Protein AF-A0A821KG78-F1 (afdb_monomer)

Solvent-accessible surface area (backbone atoms only — not comparable to full-atom values): 9048 Å² total; per-residue (Å²): 140,87,68,64,46,46,55,74,73,46,60,70,90,46,84,50,65,67,58,32,50,52,50,57,60,68,43,81,92,56,76,67,68,25,29,30,36,53,78,71,76,94,49,53,68,64,58,51,49,53,56,46,73,77,45,77,78,61,43,41,56,36,33,39,34,55,49,38,58,82,74,43,94,71,88,72,56,66,71,55,43,38,65,74,30,48,51,57,37,48,54,49,31,62,75,54,67,30,46,31,34,35,60,39,61,45,67,39,94,49,70,74,49,45,53,53,52,52,53,48,53,55,52,49,37,61,69,32,46,90,72,64,30,44,69,41,79,71,39,70,51,84,57,83,50,39,70,42,55,32,63,69,72,70,75,110

pLDDT: mean 94.45, std 4.7, range [70.88, 98.75]

Radius of gyration: 16.49 Å; Cα contacts (8 Å, |Δi|>4): 219; chains: 1; bounding box: 43×29×46 Å

Mean predicted aligned error: 3.26 Å

Organism: NCBI:txid392032

Foldseek 3Di:
DADAAELAPPPVVDPDSLVSVQVQQPDDVDHHQHYEYADPPVADLVNVLVSCVVTPQHQYAEYEWDAAQVQDDAQDDLVCCCVRILVSVVSNCVSRVYQEYEYRYHFDPDDVSLVSVVVSQVVSCVVCVVVNHHYDYDQPDPDPRRSRPDPVSVVD

Sequence (156 aa):
MRFCANLSTLCNDIPKLTERYIHIVQRKDYQFDAIECQNPYDVSVDDWKEIMSKNKTLKWILINSLPLYDQTNGIPSFNDYQQIVLARTLAYAKAFNVNKVHLVMTDIENESERSKIIDLVYQAATFFQPHHIMCLIEPISTRLNYYLRSYSTAID

InterPro domains:
  IPR036237 Xylose isomerase-like superfamily [SSF51658] (1-155)

Nearest PDB structures (foldseek):
  2waa-assembly1_A  TM=5.894E-01  e=5.683E-02  Cellvibrio japonicus
  2wao-assembly1_A  TM=5.219E-01  e=8.507E-01  Acetivibrio thermocellus
  6q9d-assembly1_A9  TM=4.225E-01  e=8.507E-01  Ovis aries
  6qc2-assembly1_A9  TM=4.580E-01  e=2.143E+00  Ovis aries
  7w8d-assembly1_B  TM=4.618E-01  e=7.031E+00  Deinococcus radiodurans

Secondary structure (DSSP, 8-state):
----EETTTS-TTS-SHHHHHHHHHH-SS---SEEEES--TTS-HHHHHHHHHTSPPPEEEEEEPP-HHHH-SSPPPHHHHIIIIIHHHHHHHHHHT--EEE----B-SSHHHHHHHHHHHHHHHHHHGGGTPEEE------STTBS--SHHHHH-

Structure (mmCIF, N/CA/C/O backbone):
data_AF-A0A821KG78-F1
#
_entry.id   AF-A0A821KG78-F1
#
loop_
_atom_site.group_PDB
_atom_site.id
_atom_site.type_symbol
_atom_site.label_atom_id
_atom_site.label_alt_id
_atom_site.label_comp_id
_atom_site.label_asym_id
_atom_site.label_entity_id
_atom_site.label_seq_id
_atom_site.pdbx_PDB_ins_code
_atom_site.Cartn_x
_atom_site.Cartn_y
_atom_site.Cartn_z
_atom_site.occupancy
_atom_site.B_iso_or_equiv
_atom_site.auth_seq_id
_atom_site.auth_comp_id
_atom_site.auth_asym_id
_atom_site.auth_atom_id
_atom_site.pdbx_PDB_model_num
ATOM 1 N N . MET A 1 1 ? -15.638 -19.308 6.657 1.00 81.56 1 MET A N 1
ATOM 2 C CA . MET A 1 1 ? -15.097 -18.141 5.922 1.00 81.56 1 MET A CA 1
ATOM 3 C C . MET A 1 1 ? -14.785 -17.042 6.929 1.00 81.56 1 MET A C 1
ATOM 5 O O . MET A 1 1 ? -15.515 -16.947 7.906 1.00 81.56 1 MET A O 1
ATOM 9 N N . ARG A 1 2 ? -13.700 -16.280 6.754 1.00 90.50 2 ARG A N 1
ATOM 10 C CA . ARG A 1 2 ? -13.355 -15.119 7.597 1.00 90.50 2 ARG A CA 1
ATOM 11 C C . ARG A 1 2 ? -13.374 -13.873 6.718 1.00 90.50 2 ARG A C 1
ATOM 13 O O . ARG A 1 2 ? -12.924 -13.959 5.580 1.00 90.50 2 ARG A O 1
ATOM 20 N N . PHE A 1 3 ? -13.882 -12.760 7.237 1.00 93.69 3 PHE A N 1
ATOM 21 C CA . PHE A 1 3 ? -14.034 -11.514 6.485 1.00 93.69 3 PHE A CA 1
ATOM 22 C C . PHE A 1 3 ? -13.141 -10.414 7.052 1.00 93.69 3 PHE A C 1
ATOM 24 O O . PHE A 1 3 ? -12.883 -10.365 8.255 1.00 93.69 3 PHE A O 1
ATOM 31 N N . CYS A 1 4 ? -12.689 -9.540 6.162 1.00 95.81 4 CYS A N 1
ATOM 32 C CA . CYS A 1 4 ? -11.851 -8.388 6.448 1.00 95.81 4 CYS A CA 1
ATOM 33 C C . CYS A 1 4 ? -12.596 -7.138 5.972 1.00 95.81 4 CYS A C 1
ATOM 35 O O . CYS A 1 4 ? -13.100 -7.131 4.849 1.00 95.81 4 CYS A O 1
ATOM 37 N N . ALA A 1 5 ? -12.703 -6.107 6.808 1.00 96.94 5 ALA A N 1
ATOM 38 C CA . ALA A 1 5 ? -13.271 -4.835 6.375 1.00 96.94 5 ALA A CA 1
ATOM 39 C C . ALA A 1 5 ? -12.216 -3.993 5.655 1.00 96.94 5 ALA A C 1
ATOM 41 O O . ALA A 1 5 ? -11.184 -3.652 6.231 1.00 96.94 5 ALA A O 1
ATOM 42 N N . ASN A 1 6 ? -12.502 -3.607 4.415 1.00 97.44 6 ASN A N 1
ATOM 43 C CA . ASN A 1 6 ? -11.651 -2.700 3.660 1.00 97.44 6 ASN A CA 1
ATOM 44 C C . ASN A 1 6 ? -12.015 -1.242 3.988 1.00 97.44 6 ASN A C 1
ATOM 46 O O . ASN A 1 6 ? -13.057 -0.740 3.562 1.00 97.44 6 ASN A O 1
ATOM 50 N N . LEU A 1 7 ? -11.153 -0.557 4.745 1.00 96.50 7 LEU A N 1
ATOM 51 C CA . LEU A 1 7 ? -11.369 0.823 5.205 1.00 96.50 7 LEU A CA 1
ATOM 52 C C . LEU A 1 7 ? -11.419 1.846 4.058 1.00 96.50 7 LEU A C 1
ATOM 54 O O . LEU A 1 7 ? -11.977 2.935 4.209 1.00 96.50 7 LEU A O 1
ATOM 58 N N . SER A 1 8 ? -10.824 1.514 2.913 1.00 95.81 8 SER A N 1
ATOM 59 C CA . SER A 1 8 ? -10.778 2.394 1.744 1.00 95.81 8 SER A CA 1
ATOM 60 C C . SER A 1 8 ? -12.072 2.369 0.934 1.00 95.81 8 SER A C 1
ATOM 62 O O . SER A 1 8 ? -12.325 3.308 0.187 1.00 95.81 8 SER A O 1
ATOM 64 N N . THR A 1 9 ? -12.892 1.325 1.078 1.00 95.25 9 THR A N 1
ATOM 65 C CA . THR A 1 9 ? -14.102 1.128 0.258 1.00 95.25 9 THR A CA 1
ATOM 66 C C . THR A 1 9 ? -15.392 1.036 1.069 1.00 95.25 9 THR A C 1
ATOM 68 O O . THR A 1 9 ? -16.456 1.367 0.549 1.00 95.25 9 THR A O 1
ATOM 71 N N . LEU A 1 10 ? -15.328 0.628 2.339 1.00 95.50 10 LEU A N 1
ATOM 72 C CA . LEU A 1 10 ? -16.465 0.665 3.257 1.00 95.50 10 LEU A CA 1
ATOM 73 C C . LEU A 1 10 ? -16.568 2.029 3.954 1.00 95.50 10 LEU A C 1
ATOM 75 O O . LEU A 1 10 ? -15.563 2.705 4.167 1.00 95.50 10 LEU A O 1
ATOM 79 N N . CYS A 1 11 ? -17.791 2.403 4.351 1.00 93.62 11 CYS A N 1
ATOM 80 C CA . CYS A 1 11 ? -18.080 3.645 5.084 1.00 93.62 11 CYS A CA 1
ATOM 81 C C . CYS A 1 11 ? -17.586 4.910 4.353 1.00 93.62 11 CYS A C 1
ATOM 83 O O . CYS A 1 11 ? -17.035 5.821 4.968 1.00 93.62 11 CYS A O 1
ATOM 85 N N . ASN A 1 12 ? -17.742 4.952 3.024 1.00 93.69 12 ASN A N 1
ATOM 86 C CA . ASN A 1 12 ? -17.283 6.072 2.192 1.00 93.69 12 ASN A CA 1
ATOM 87 C C . ASN A 1 12 ? -18.007 7.399 2.471 1.00 93.69 12 ASN A C 1
ATOM 89 O O . ASN A 1 12 ? -17.503 8.455 2.100 1.00 93.69 12 ASN A O 1
ATOM 93 N N . ASP A 1 13 ? -19.154 7.347 3.142 1.00 95.94 13 ASP A N 1
ATOM 94 C CA . ASP A 1 13 ? -19.879 8.490 3.696 1.00 95.94 13 ASP A CA 1
ATOM 95 C C . ASP A 1 13 ? -19.141 9.170 4.865 1.00 95.94 13 ASP A C 1
ATOM 97 O O . ASP A 1 13 ? -19.399 10.337 5.155 1.00 95.94 13 ASP A O 1
ATOM 101 N N . ILE A 1 14 ? -18.177 8.487 5.494 1.00 96.38 14 ILE A N 1
ATOM 102 C CA . ILE A 1 14 ? -17.294 9.042 6.525 1.00 96.38 14 ILE A CA 1
ATOM 103 C C . ILE A 1 14 ? -15.984 9.503 5.856 1.00 96.38 14 ILE A C 1
ATOM 105 O O . ILE A 1 14 ? -15.235 8.665 5.349 1.00 96.38 14 ILE A O 1
ATOM 109 N N . PRO A 1 15 ? -15.646 10.807 5.832 1.00 92.25 15 PRO A N 1
ATOM 110 C CA . PRO A 1 15 ? -14.515 11.290 5.035 1.00 92.25 15 PRO A CA 1
ATOM 111 C C . PRO A 1 15 ? -13.143 10.835 5.541 1.00 92.25 15 PRO A C 1
ATOM 113 O O . PRO A 1 15 ? -12.291 10.455 4.740 1.00 92.25 15 PRO A O 1
ATOM 116 N N . LYS A 1 16 ? -12.904 10.867 6.859 1.00 95.12 16 LYS A N 1
ATOM 117 C CA . LYS A 1 16 ? -11.581 10.549 7.406 1.00 95.12 16 LYS A CA 1
ATOM 118 C C . LYS A 1 16 ? -11.416 9.052 7.618 1.00 95.12 16 LYS A C 1
ATOM 120 O O . LYS A 1 16 ? -12.230 8.405 8.274 1.00 95.12 16 LYS A O 1
ATOM 125 N N . LEU A 1 17 ? -10.290 8.519 7.154 1.00 95.44 17 LEU A N 1
ATOM 126 C CA . LEU A 1 17 ? -9.954 7.101 7.279 1.00 95.44 17 LEU A CA 1
ATOM 127 C C . LEU A 1 17 ? -9.924 6.614 8.740 1.00 95.44 17 LEU A C 1
ATOM 129 O O . LEU A 1 17 ? -10.346 5.502 9.049 1.00 95.44 17 LEU A O 1
ATOM 133 N N . THR A 1 18 ? -9.470 7.463 9.658 1.00 95.81 18 THR A N 1
ATOM 134 C CA . THR A 1 18 ? -9.444 7.177 11.097 1.00 95.81 18 THR A CA 1
ATOM 135 C C . THR A 1 18 ? -10.837 7.121 11.709 1.00 95.81 18 THR A C 1
ATOM 137 O O . THR A 1 18 ? -11.108 6.264 12.546 1.00 95.81 18 THR A O 1
ATOM 140 N N . GLU A 1 19 ? -11.750 7.981 11.259 1.00 96.31 19 GLU A N 1
ATOM 141 C CA . GLU A 1 19 ? -13.153 7.956 11.675 1.00 96.31 19 GLU A CA 1
ATOM 142 C C . GLU A 1 19 ? -13.854 6.695 11.144 1.00 96.31 19 GLU A C 1
ATOM 144 O O . GLU A 1 19 ? -14.627 6.084 11.879 1.00 96.31 19 GLU A O 1
ATOM 149 N N . ARG A 1 20 ? -13.514 6.223 9.932 1.00 96.75 20 ARG A N 1
ATOM 150 C CA . ARG A 1 20 ? -13.977 4.917 9.416 1.00 96.75 20 ARG A CA 1
ATOM 151 C C . ARG A 1 20 ? -13.499 3.754 10.282 1.00 96.75 20 ARG A C 1
ATOM 153 O O . ARG A 1 20 ? -14.295 2.875 10.609 1.00 96.75 20 ARG A O 1
ATOM 160 N N . TYR A 1 21 ? -12.221 3.754 10.676 1.00 96.38 21 TYR A N 1
ATOM 161 C CA . TYR A 1 21 ? -11.672 2.756 11.600 1.00 96.38 21 TYR A CA 1
ATOM 162 C C . TYR A 1 21 ? -12.448 2.749 12.920 1.00 96.38 21 TYR A C 1
ATOM 164 O O . TYR A 1 21 ? -12.953 1.704 13.326 1.00 96.38 21 TYR A O 1
ATOM 172 N N . ILE A 1 22 ? -12.600 3.915 13.557 1.00 96.19 22 ILE A N 1
ATOM 173 C CA . ILE A 1 22 ? -13.333 4.056 14.823 1.00 96.19 22 ILE A CA 1
ATOM 174 C C . ILE A 1 22 ? -14.772 3.560 14.662 1.00 96.19 22 ILE A C 1
ATOM 176 O O . ILE A 1 22 ? -15.237 2.771 15.484 1.00 96.19 22 ILE A O 1
ATOM 180 N N . HIS A 1 23 ? -15.451 3.961 13.584 1.00 95.38 23 HIS A N 1
ATOM 181 C CA . HIS A 1 23 ? -16.808 3.521 13.289 1.00 95.38 23 HIS A CA 1
ATOM 182 C C . HIS A 1 23 ? -16.892 1.992 13.228 1.00 95.38 23 HIS A C 1
ATOM 184 O O . HIS A 1 23 ? -17.689 1.403 13.949 1.00 95.38 23 HIS A O 1
ATOM 190 N N . ILE A 1 24 ? -16.030 1.336 12.443 1.00 95.31 24 ILE A N 1
ATOM 191 C CA . ILE A 1 24 ? -16.006 -0.129 12.307 1.00 95.31 24 ILE A CA 1
ATOM 192 C C . ILE A 1 24 ? -15.719 -0.824 13.640 1.00 95.31 24 ILE A C 1
ATOM 194 O O . ILE A 1 24 ? -16.373 -1.813 13.967 1.00 95.31 24 ILE A O 1
ATOM 198 N N . VAL A 1 25 ? -14.773 -0.309 14.424 1.00 94.69 25 VAL A N 1
ATOM 199 C CA . VAL A 1 25 ? -14.392 -0.889 15.718 1.00 94.69 25 VAL A CA 1
ATOM 200 C C . VAL A 1 25 ? -15.519 -0.797 16.751 1.00 94.69 25 VAL A C 1
ATOM 202 O O . VAL A 1 25 ? -15.659 -1.684 17.594 1.00 94.69 25 VAL A O 1
ATOM 205 N N . GLN A 1 26 ? -16.318 0.270 16.703 1.00 93.38 26 GLN A N 1
ATOM 206 C CA . GLN A 1 26 ? -17.377 0.547 17.676 1.00 93.38 26 GLN A CA 1
ATOM 207 C C . GLN A 1 26 ? -18.736 -0.073 17.309 1.00 93.38 26 GLN A C 1
ATOM 209 O O . GLN A 1 26 ? -19.677 0.007 18.106 1.00 93.38 26 GLN A O 1
ATOM 214 N N . ARG A 1 27 ? -18.857 -0.706 16.133 1.00 90.81 27 ARG A N 1
ATOM 215 C CA . ARG A 1 27 ? -20.086 -1.385 15.691 1.00 90.81 27 ARG A CA 1
ATOM 216 C C . ARG A 1 27 ? -20.477 -2.501 16.663 1.00 90.81 27 ARG A C 1
ATOM 218 O O . ARG A 1 27 ? -19.648 -3.286 17.120 1.00 90.81 27 ARG A O 1
ATOM 225 N N . LYS A 1 28 ? -21.772 -2.557 16.986 1.00 88.88 28 LYS A N 1
ATOM 226 C CA . LYS A 1 28 ? -22.355 -3.545 17.914 1.00 88.88 28 LYS A CA 1
ATOM 227 C C . LYS A 1 28 ? -23.204 -4.598 17.209 1.00 88.88 28 LYS A C 1
ATOM 229 O O . LYS A 1 28 ? -23.370 -5.686 17.744 1.00 88.88 28 LYS A O 1
ATOM 234 N N . ASP A 1 29 ? -23.746 -4.268 16.042 1.00 91.62 29 ASP A N 1
ATOM 235 C CA . ASP A 1 29 ? -24.637 -5.120 15.253 1.00 91.62 29 ASP A CA 1
ATOM 236 C C . ASP A 1 29 ? -23.884 -6.204 14.471 1.00 91.62 29 ASP A C 1
ATOM 238 O O . ASP A 1 29 ? -24.415 -7.288 14.246 1.00 91.62 29 ASP A O 1
ATOM 242 N N . TYR A 1 30 ? -22.622 -5.952 14.131 1.00 86.62 30 TYR A N 1
ATOM 243 C CA . TYR A 1 30 ? -21.665 -6.967 13.704 1.00 86.62 30 TYR A CA 1
ATOM 244 C C . TYR A 1 30 ? -20.249 -6.543 14.090 1.00 86.62 30 TYR A C 1
ATOM 246 O O . TYR A 1 30 ? -19.986 -5.369 14.350 1.00 86.62 30 TYR A O 1
ATOM 254 N N . GLN A 1 31 ? -19.318 -7.497 14.095 1.00 89.38 31 GLN A N 1
ATOM 255 C CA . GLN A 1 31 ? -17.911 -7.233 14.379 1.00 89.38 31 GLN A CA 1
ATOM 256 C C . GLN A 1 31 ? -17.034 -7.872 13.308 1.00 89.38 31 GLN A C 1
ATOM 258 O O . GLN A 1 31 ? -17.163 -9.058 13.013 1.00 89.38 31 GLN A O 1
ATOM 263 N N . PHE A 1 32 ? -16.133 -7.075 12.743 1.00 94.31 32 PHE A N 1
ATOM 264 C CA . PHE A 1 32 ? -15.006 -7.602 11.989 1.00 94.31 32 PHE A CA 1
ATOM 265 C C . PHE A 1 32 ? -13.881 -7.957 12.959 1.00 94.31 32 PHE A C 1
ATOM 267 O O . PHE A 1 32 ? -13.645 -7.237 13.927 1.00 94.31 32 PHE A O 1
ATOM 274 N N . ASP A 1 33 ? -13.161 -9.037 12.672 1.00 93.31 33 ASP A N 1
ATOM 275 C CA . ASP A 1 33 ? -11.933 -9.396 13.396 1.00 93.31 33 ASP A CA 1
ATOM 276 C C . ASP A 1 33 ? -10.680 -8.803 12.732 1.00 93.31 33 ASP A C 1
ATOM 278 O O . ASP A 1 33 ? -9.591 -8.786 13.314 1.00 93.31 33 ASP A O 1
ATOM 282 N N . ALA A 1 34 ? -10.829 -8.340 11.490 1.00 96.88 34 ALA A N 1
ATOM 283 C CA . ALA A 1 34 ? -9.741 -7.932 10.626 1.00 96.88 34 ALA A CA 1
ATOM 284 C C . ALA A 1 34 ? -10.109 -6.743 9.737 1.00 96.88 34 ALA A C 1
ATOM 286 O O . ALA A 1 34 ? -11.266 -6.584 9.339 1.00 96.88 34 ALA A O 1
ATOM 287 N N . ILE A 1 35 ? -9.093 -5.957 9.399 1.00 97.44 35 ILE A N 1
ATOM 288 C CA . ILE A 1 35 ? -9.179 -4.805 8.505 1.00 97.44 35 ILE A CA 1
ATOM 289 C C . ILE A 1 35 ? -8.032 -4.786 7.497 1.00 97.44 35 ILE A C 1
ATOM 291 O O . ILE 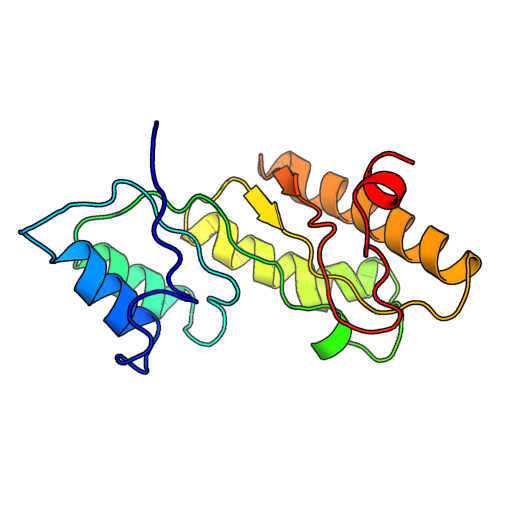A 1 35 ? -6.948 -5.323 7.736 1.00 97.44 35 ILE A O 1
ATOM 295 N N . GLU A 1 36 ? -8.281 -4.132 6.373 1.00 98.19 36 GLU A N 1
ATOM 296 C CA . GLU A 1 36 ? -7.287 -3.788 5.364 1.00 98.19 36 GLU A CA 1
ATOM 297 C C . GLU A 1 36 ? -7.494 -2.349 4.898 1.00 98.19 36 GLU A C 1
ATOM 299 O O . GLU A 1 36 ? -8.569 -1.766 5.073 1.00 98.19 36 GLU A O 1
ATOM 304 N N . CYS A 1 37 ? -6.460 -1.760 4.309 1.00 96.69 37 CYS A N 1
ATOM 305 C CA . CYS A 1 37 ? -6.513 -0.394 3.810 1.00 96.69 37 CYS A CA 1
ATOM 306 C C . CYS A 1 37 ? -5.577 -0.228 2.618 1.00 96.69 37 CYS A C 1
ATOM 308 O O . CYS A 1 37 ? -4.436 -0.664 2.674 1.00 96.69 37 CYS A O 1
ATOM 310 N N . GLN A 1 38 ? -6.019 0.453 1.566 1.00 95.44 38 GLN A N 1
ATOM 311 C CA . GLN A 1 38 ? -5.146 0.791 0.447 1.00 95.44 38 GLN A CA 1
ATOM 312 C C . GLN A 1 38 ? -4.078 1.799 0.896 1.00 95.44 38 GLN A C 1
ATOM 314 O O . GLN A 1 38 ? -2.897 1.481 0.896 1.00 95.44 38 GLN A O 1
ATOM 319 N N . ASN A 1 39 ? -4.479 2.989 1.348 1.00 94.25 39 ASN A N 1
ATOM 320 C CA . ASN A 1 39 ? -3.557 4.073 1.689 1.00 94.25 39 ASN A CA 1
ATOM 321 C C . ASN A 1 39 ? -3.765 4.555 3.140 1.00 94.25 39 ASN A C 1
ATOM 323 O O . ASN A 1 39 ? -4.675 5.344 3.390 1.00 94.25 39 ASN A O 1
ATOM 327 N N . PRO A 1 40 ? -2.936 4.120 4.107 1.00 96.38 40 PRO A N 1
ATOM 328 C CA . PRO A 1 40 ? -2.984 4.633 5.475 1.00 96.38 40 PRO A CA 1
ATOM 329 C C . PRO A 1 40 ? -2.138 5.900 5.700 1.00 96.38 40 PRO A C 1
ATOM 331 O O . PRO A 1 40 ? -2.064 6.370 6.834 1.00 96.38 40 PRO A O 1
ATOM 334 N N . TYR A 1 41 ? -1.465 6.419 4.669 1.00 96.56 41 TYR A N 1
ATOM 335 C CA . TYR A 1 41 ? -0.309 7.310 4.797 1.00 96.56 41 TYR A CA 1
ATOM 336 C C . TYR A 1 41 ? -0.637 8.789 5.019 1.00 96.56 41 TYR A C 1
ATOM 338 O O . TYR A 1 41 ? 0.270 9.541 5.380 1.00 96.56 41 TYR A O 1
ATOM 346 N N . ASP A 1 42 ? -1.892 9.198 4.826 1.00 93.56 42 ASP A N 1
ATOM 347 C CA . ASP A 1 42 ? -2.361 10.573 5.073 1.00 93.56 42 ASP A CA 1
ATOM 348 C C . ASP A 1 42 ? -2.472 10.905 6.570 1.00 93.56 42 ASP A C 1
ATOM 350 O O . ASP A 1 42 ? -2.672 12.054 6.957 1.00 93.56 42 ASP A O 1
ATOM 354 N N . VAL A 1 43 ? -2.341 9.891 7.423 1.00 96.38 43 VAL A N 1
ATOM 355 C CA . VAL A 1 43 ? -2.387 9.990 8.881 1.00 96.38 43 VAL A CA 1
ATOM 356 C C . VAL A 1 43 ? -1.067 9.461 9.404 1.00 96.38 43 VAL A C 1
ATOM 358 O O . VAL A 1 43 ? -0.643 8.380 8.997 1.00 96.38 43 VAL A O 1
ATOM 361 N N . SER A 1 44 ? -0.412 10.200 10.299 1.00 97.38 44 SER A N 1
ATOM 362 C CA . SER A 1 44 ? 0.902 9.797 10.791 1.00 97.38 44 SER A CA 1
ATOM 363 C C . SER A 1 44 ? 0.842 8.463 11.545 1.00 97.38 44 SER A C 1
ATOM 365 O O . SER A 1 44 ? -0.188 8.061 12.091 1.00 97.38 44 SER A O 1
ATOM 367 N N . VAL A 1 45 ? 1.977 7.763 11.605 1.00 97.19 45 VAL A N 1
ATOM 368 C CA . VAL A 1 45 ? 2.092 6.519 12.381 1.00 97.19 45 VAL A CA 1
ATOM 369 C C . VAL A 1 45 ? 1.728 6.744 13.852 1.00 97.19 45 VAL A C 1
ATOM 371 O O . VAL A 1 45 ? 1.126 5.866 14.468 1.00 97.19 45 VAL A O 1
ATOM 374 N N . ASP A 1 46 ? 2.083 7.898 14.415 1.00 97.31 46 ASP A N 1
ATOM 375 C CA . ASP A 1 46 ? 1.835 8.192 15.824 1.00 97.31 46 ASP A CA 1
ATOM 376 C C . ASP A 1 46 ? 0.360 8.511 16.087 1.00 97.31 46 ASP A C 1
ATOM 378 O O . ASP A 1 46 ? -0.200 7.971 17.041 1.00 97.31 46 ASP A O 1
ATOM 382 N N . ASP A 1 47 ? -0.310 9.234 15.184 1.00 97.25 47 ASP A N 1
ATOM 383 C CA . ASP A 1 47 ? -1.764 9.436 15.260 1.00 97.25 47 ASP A CA 1
ATOM 384 C C . ASP A 1 47 ? -2.509 8.097 15.177 1.00 97.25 47 ASP A C 1
ATOM 386 O O . ASP A 1 47 ? -3.425 7.826 15.956 1.00 97.25 47 ASP A O 1
ATOM 390 N N . TRP A 1 48 ? -2.089 7.206 14.271 1.00 96.88 48 TRP A N 1
ATOM 391 C CA . TRP A 1 48 ? -2.658 5.863 14.187 1.00 96.88 48 TRP A CA 1
ATOM 392 C C . TRP A 1 48 ? -2.457 5.065 15.472 1.00 96.88 48 TRP A C 1
ATOM 394 O O . TRP A 1 48 ? -3.398 4.425 15.943 1.00 96.88 48 TRP A O 1
ATOM 404 N N . LYS A 1 49 ? -1.252 5.088 16.053 1.00 95.62 49 LYS A N 1
ATOM 405 C CA . LYS A 1 49 ? -0.983 4.424 17.336 1.00 95.62 49 LYS A CA 1
ATOM 406 C C . LYS A 1 49 ? -1.872 4.982 18.440 1.00 95.62 49 LYS A C 1
ATOM 408 O O . LYS A 1 49 ? -2.442 4.198 19.197 1.00 95.62 49 LYS A O 1
ATOM 413 N N . GLU A 1 50 ? -2.025 6.301 18.517 1.00 96.50 50 GLU A N 1
ATOM 414 C CA . GLU A 1 50 ? -2.893 6.944 19.500 1.00 96.50 50 GLU A CA 1
ATOM 415 C C . GLU A 1 50 ? -4.343 6.470 19.335 1.00 96.50 50 GLU A C 1
ATOM 417 O O . GLU A 1 50 ? -4.955 5.992 20.293 1.00 96.50 50 GLU A O 1
ATOM 422 N N . ILE A 1 51 ? -4.877 6.516 18.114 1.00 95.88 51 ILE A N 1
ATOM 423 C CA . ILE A 1 51 ? -6.244 6.079 17.811 1.00 95.88 51 ILE A CA 1
ATOM 424 C C . ILE A 1 51 ? -6.442 4.597 18.136 1.00 95.88 51 ILE A C 1
ATOM 426 O O . ILE A 1 51 ? -7.428 4.239 18.784 1.00 95.88 51 ILE A O 1
ATOM 430 N N . MET A 1 52 ? -5.518 3.726 17.727 1.00 95.00 52 MET A N 1
ATOM 431 C CA . MET A 1 52 ? -5.599 2.293 18.014 1.00 95.00 52 MET A CA 1
ATOM 432 C C . MET A 1 52 ? -5.495 2.003 19.515 1.00 95.00 52 MET A C 1
ATOM 434 O O . MET A 1 52 ? -6.205 1.129 19.996 1.00 95.00 52 MET A O 1
ATOM 438 N N . SER A 1 53 ? -4.686 2.755 20.270 1.00 95.12 53 SER A N 1
ATOM 439 C CA . SER A 1 53 ? -4.534 2.566 21.723 1.00 95.12 53 SER A CA 1
ATOM 440 C C . SER A 1 53 ? -5.806 2.884 22.517 1.00 95.12 53 SER A C 1
ATOM 442 O O . SER A 1 53 ? -6.018 2.341 23.599 1.00 95.12 53 SER A O 1
ATOM 444 N N . LYS A 1 54 ? -6.668 3.749 21.969 1.00 95.62 54 LYS A N 1
ATOM 445 C CA . LYS A 1 54 ? -7.925 4.191 22.588 1.00 95.62 54 LYS A CA 1
ATOM 446 C C . LYS A 1 54 ? -9.130 3.317 22.226 1.00 95.62 54 LYS A C 1
ATOM 448 O O . LYS A 1 54 ? -10.224 3.563 22.725 1.00 95.62 54 LYS A O 1
ATOM 453 N N . ASN A 1 55 ? -8.968 2.332 21.343 1.00 92.38 55 ASN A N 1
ATOM 454 C CA . ASN A 1 55 ? -10.069 1.544 20.790 1.00 92.38 55 ASN A CA 1
ATOM 455 C C . ASN A 1 55 ? -9.749 0.039 20.822 1.00 92.38 55 ASN A C 1
ATOM 457 O O . ASN A 1 55 ? -8.610 -0.362 21.040 1.00 92.38 55 ASN A O 1
ATOM 461 N N . LYS A 1 56 ? -10.749 -0.823 20.586 1.00 86.88 56 LYS A N 1
ATOM 462 C CA . LYS A 1 56 ? -10.499 -2.263 20.399 1.00 86.88 56 LYS A CA 1
ATOM 463 C C . LYS A 1 56 ? -9.607 -2.456 19.168 1.00 86.88 56 LYS A C 1
ATOM 465 O O . LYS A 1 56 ? -9.954 -2.029 18.071 1.00 86.88 56 LYS A O 1
ATOM 470 N N . THR A 1 57 ? -8.476 -3.130 19.342 1.00 87.00 57 THR A N 1
ATOM 471 C CA . THR A 1 57 ? -7.558 -3.417 18.237 1.00 87.00 57 THR A CA 1
ATOM 472 C C . THR A 1 57 ? -8.144 -4.476 17.309 1.00 87.00 57 THR A C 1
ATOM 474 O O . THR A 1 57 ? -8.495 -5.573 17.750 1.00 87.00 57 THR A O 1
ATOM 477 N N . LEU A 1 58 ? -8.213 -4.162 16.017 1.00 94.12 58 LEU A N 1
ATOM 478 C CA . LEU A 1 58 ? -8.495 -5.130 14.956 1.00 94.12 58 LEU A CA 1
ATOM 479 C C . LEU A 1 58 ? -7.196 -5.601 14.311 1.00 94.12 58 LEU A C 1
ATOM 481 O O . LEU A 1 58 ? -6.194 -4.884 14.296 1.00 94.12 58 LEU A O 1
ATOM 485 N N . LYS A 1 59 ? -7.206 -6.815 13.756 1.00 96.56 59 LYS A N 1
ATOM 486 C CA . LYS A 1 59 ? -6.045 -7.331 13.036 1.00 96.56 59 LYS A CA 1
ATOM 487 C C . LYS A 1 59 ? -5.920 -6.641 11.678 1.00 96.56 59 LYS A C 1
ATOM 489 O O . LYS A 1 59 ? -6.766 -6.840 10.813 1.00 96.56 59 LYS A O 1
ATOM 494 N N . TRP A 1 60 ? -4.833 -5.914 11.453 1.00 97.56 60 TRP A N 1
ATOM 495 C CA . TRP A 1 60 ? -4.486 -5.436 10.117 1.00 97.56 60 TRP A CA 1
ATOM 496 C C . TRP A 1 60 ? -3.965 -6.608 9.278 1.00 97.56 60 TRP A C 1
ATOM 498 O O . TRP A 1 60 ? -3.034 -7.308 9.680 1.00 97.56 60 TRP A O 1
ATOM 508 N N . ILE A 1 61 ? -4.601 -6.874 8.137 1.00 98.12 61 ILE A N 1
ATOM 509 C CA . ILE A 1 61 ? -4.286 -8.025 7.275 1.00 98.12 61 ILE A CA 1
ATOM 510 C C . ILE A 1 61 ? -3.480 -7.631 6.045 1.00 98.12 61 ILE A C 1
ATOM 512 O O . ILE A 1 61 ? -2.633 -8.418 5.615 1.00 98.12 61 ILE A O 1
ATOM 516 N N . LEU A 1 62 ? -3.749 -6.451 5.492 1.00 98.44 62 LEU A N 1
ATOM 517 C CA . LEU A 1 62 ? -3.139 -5.972 4.262 1.00 98.44 62 LEU A CA 1
ATOM 518 C C . LEU A 1 62 ? -3.103 -4.443 4.250 1.00 98.44 62 LEU A C 1
ATOM 520 O O . LEU A 1 62 ? -4.081 -3.790 4.626 1.00 98.44 62 LEU A O 1
ATOM 524 N N . ILE A 1 63 ? -1.980 -3.900 3.786 1.00 98.44 63 ILE A N 1
ATOM 525 C CA . ILE A 1 63 ? -1.897 -2.533 3.275 1.00 98.44 63 ILE A CA 1
ATOM 526 C C . ILE A 1 63 ? -1.307 -2.538 1.866 1.00 98.44 63 ILE A C 1
ATOM 528 O O . ILE A 1 63 ? -0.556 -3.459 1.533 1.00 98.44 63 ILE A O 1
ATOM 532 N N . ASN A 1 64 ? -1.596 -1.528 1.048 1.00 98.19 64 ASN A N 1
ATOM 533 C CA . ASN A 1 64 ? -0.769 -1.305 -0.139 1.00 98.19 64 ASN A CA 1
ATOM 534 C C . ASN A 1 64 ? 0.533 -0.613 0.275 1.00 98.19 64 ASN A C 1
ATOM 536 O O . ASN A 1 64 ? 0.597 -0.032 1.355 1.00 98.19 64 ASN A O 1
ATOM 540 N N . SER A 1 65 ? 1.563 -0.679 -0.567 1.00 98.00 65 SER A N 1
ATOM 541 C CA . SER A 1 65 ? 2.686 0.257 -0.531 1.00 98.00 65 SER A CA 1
ATOM 542 C C . SER A 1 65 ? 2.236 1.650 -0.974 1.00 98.00 65 SER A C 1
ATOM 544 O O . SER A 1 65 ? 1.162 1.808 -1.562 1.00 98.00 65 SER A O 1
ATOM 546 N N . LEU A 1 66 ? 3.089 2.663 -0.781 1.00 95.81 66 LEU A N 1
ATOM 547 C CA . LEU A 1 66 ? 2.926 3.903 -1.543 1.00 95.81 66 LEU A CA 1
ATOM 548 C C . LEU A 1 66 ? 2.866 3.567 -3.047 1.00 95.81 66 LEU A C 1
ATOM 550 O O . LEU A 1 66 ? 3.704 2.777 -3.503 1.00 95.81 66 LEU A O 1
ATOM 554 N N . PRO A 1 67 ? 1.906 4.125 -3.807 1.00 94.00 67 PRO A N 1
ATOM 555 C CA . PRO A 1 67 ? 1.806 3.867 -5.236 1.00 94.00 67 PRO A CA 1
ATOM 556 C C . PRO A 1 67 ? 3.009 4.437 -5.976 1.00 94.00 67 PRO A C 1
ATOM 558 O O . PRO A 1 67 ? 3.197 5.651 -5.999 1.00 94.00 67 PRO A O 1
ATOM 561 N N . LEU A 1 68 ? 3.828 3.580 -6.590 1.00 95.00 68 LEU A N 1
ATOM 562 C CA . LEU A 1 68 ? 5.060 4.023 -7.244 1.00 95.00 68 LEU A CA 1
ATOM 563 C C . LEU A 1 68 ? 4.790 5.060 -8.346 1.00 95.00 68 LEU A C 1
ATOM 565 O O . LEU A 1 68 ? 5.528 6.038 -8.444 1.00 95.00 68 LEU A O 1
ATOM 569 N N . TYR A 1 69 ? 3.702 4.898 -9.108 1.00 92.12 69 TYR A N 1
ATOM 570 C CA . TYR A 1 69 ? 3.297 5.855 -10.147 1.00 92.12 69 TYR A CA 1
ATOM 571 C C . TYR A 1 69 ? 2.992 7.273 -9.626 1.00 92.12 69 TYR A C 1
ATOM 573 O O . TYR A 1 69 ? 3.003 8.208 -10.421 1.00 92.12 69 TYR A O 1
ATOM 581 N N . ASP A 1 70 ? 2.720 7.448 -8.327 1.00 93.88 70 ASP A N 1
ATOM 582 C CA . ASP A 1 70 ? 2.515 8.767 -7.706 1.00 93.88 70 ASP A CA 1
ATOM 583 C C . ASP A 1 70 ? 3.815 9.341 -7.125 1.00 93.88 70 ASP A C 1
ATOM 585 O O . ASP A 1 70 ? 3.875 10.518 -6.775 1.00 93.88 70 ASP A O 1
ATOM 589 N N . GLN A 1 71 ? 4.848 8.507 -6.962 1.00 94.62 71 GLN A N 1
ATOM 590 C CA . GLN A 1 71 ? 6.086 8.894 -6.288 1.00 94.62 71 GLN A CA 1
ATOM 591 C C . GLN A 1 71 ? 7.229 9.227 -7.250 1.00 94.62 71 GLN A C 1
ATOM 593 O O . GLN A 1 71 ? 8.116 10.002 -6.889 1.00 94.62 71 GLN A O 1
ATOM 598 N N . THR A 1 72 ? 7.255 8.636 -8.447 1.00 92.44 72 THR A N 1
ATOM 599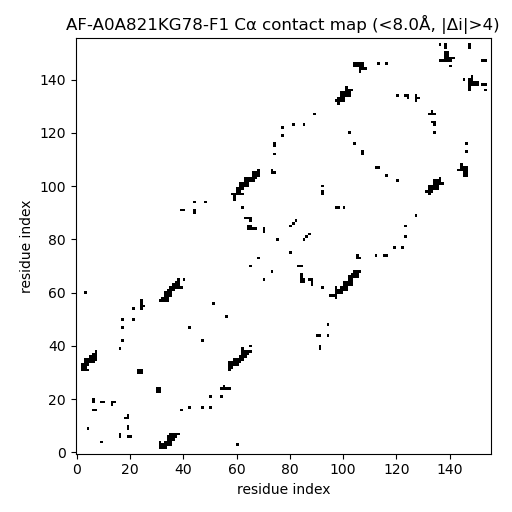 C CA . THR A 1 72 ? 8.367 8.795 -9.393 1.00 92.44 72 THR A CA 1
ATOM 600 C C . THR A 1 72 ? 7.887 8.963 -10.829 1.00 92.44 72 THR A C 1
ATOM 602 O O . THR A 1 72 ? 6.893 8.376 -11.249 1.00 92.44 72 THR A O 1
ATOM 605 N N . ASN A 1 73 ? 8.653 9.718 -11.621 1.00 88.31 73 ASN A N 1
ATOM 606 C CA . ASN A 1 73 ? 8.506 9.726 -13.074 1.00 88.31 73 ASN A CA 1
ATOM 607 C C . ASN A 1 73 ? 9.298 8.543 -13.649 1.00 88.31 73 ASN A C 1
ATOM 609 O O . ASN A 1 73 ? 10.528 8.581 -13.684 1.00 88.31 73 ASN A O 1
ATOM 613 N N . GLY A 1 74 ? 8.596 7.491 -14.070 1.00 89.06 74 GLY A N 1
ATOM 614 C CA . GLY A 1 74 ? 9.205 6.258 -14.579 1.00 89.06 74 GLY A CA 1
ATOM 615 C C . GLY A 1 74 ? 9.692 5.309 -13.478 1.00 89.06 74 GLY A C 1
ATOM 616 O O . GLY A 1 74 ? 9.349 5.458 -12.303 1.00 89.06 74 GLY A O 1
ATOM 617 N N . ILE A 1 75 ? 10.471 4.300 -13.879 1.00 95.44 75 ILE A N 1
ATOM 618 C CA . ILE A 1 75 ? 10.950 3.226 -12.996 1.00 95.44 75 ILE A CA 1
ATOM 619 C C . ILE A 1 75 ? 12.271 3.651 -12.330 1.00 95.44 75 ILE A C 1
ATOM 621 O O . ILE A 1 75 ? 13.264 3.841 -13.038 1.00 95.44 75 ILE A O 1
ATOM 625 N N . PRO A 1 76 ? 12.317 3.797 -10.993 1.00 97.00 76 PRO A N 1
ATOM 626 C CA . PRO A 1 76 ? 13.510 4.255 -10.287 1.00 97.00 76 PRO A CA 1
ATOM 627 C C . PRO A 1 76 ? 14.565 3.153 -10.123 1.00 97.00 76 PRO A C 1
ATOM 629 O O . PRO A 1 76 ? 14.312 1.968 -10.351 1.00 97.00 76 PRO A O 1
ATOM 632 N N . SER A 1 77 ? 15.750 3.542 -9.642 1.00 97.69 77 SER A N 1
ATOM 633 C CA . SER A 1 77 ? 16.702 2.581 -9.080 1.00 97.69 77 SER A CA 1
ATOM 634 C C . SER A 1 77 ? 16.124 1.929 -7.815 1.00 97.69 77 SER A C 1
ATOM 636 O O . SER A 1 77 ? 15.257 2.500 -7.147 1.00 97.69 77 SER A O 1
ATOM 638 N N . PHE A 1 78 ? 16.627 0.754 -7.429 1.00 98.12 78 PHE A N 1
ATOM 639 C CA . PHE A 1 78 ? 16.170 0.119 -6.190 1.00 98.12 78 PHE A CA 1
ATOM 640 C C . PHE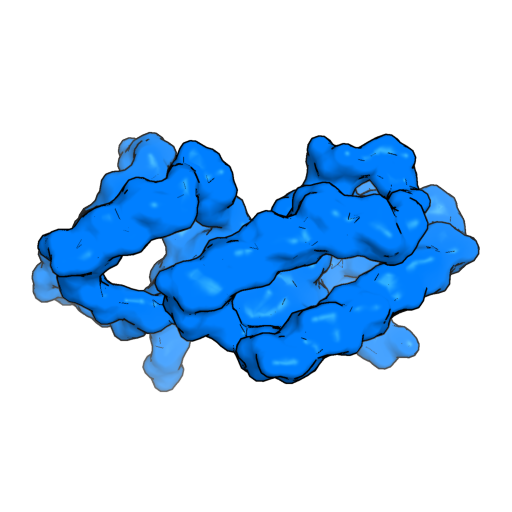 A 1 78 ? 16.489 0.950 -4.944 1.00 98.12 78 PHE A C 1
ATOM 642 O O . PHE A 1 78 ? 15.675 1.007 -4.026 1.00 98.12 78 PHE A O 1
ATOM 649 N N . ASN A 1 79 ? 17.635 1.638 -4.916 1.00 98.19 79 ASN A N 1
ATOM 650 C CA . ASN A 1 79 ? 17.991 2.490 -3.784 1.00 98.19 79 ASN A CA 1
ATOM 651 C C . ASN A 1 79 ? 16.968 3.623 -3.603 1.00 98.19 79 ASN A C 1
ATOM 653 O O . ASN A 1 79 ? 16.509 3.865 -2.488 1.00 98.19 79 ASN A O 1
ATOM 657 N N . ASP A 1 80 ? 16.550 4.261 -4.698 1.00 97.94 80 ASP A N 1
ATOM 658 C CA . ASP A 1 80 ? 15.532 5.312 -4.643 1.00 97.94 80 ASP A CA 1
ATOM 659 C C . ASP A 1 80 ? 14.160 4.733 -4.276 1.00 97.94 80 ASP A C 1
ATOM 661 O O . ASP A 1 80 ? 13.475 5.272 -3.408 1.00 97.94 80 ASP A O 1
ATOM 665 N N . TYR A 1 81 ? 13.782 3.588 -4.857 1.00 98.25 81 TYR A N 1
ATOM 666 C CA . TYR A 1 81 ? 12.545 2.886 -4.505 1.00 98.25 81 TYR A CA 1
ATOM 667 C C . TYR A 1 81 ? 12.482 2.542 -3.011 1.00 98.25 81 TYR A C 1
ATOM 669 O O . TYR A 1 81 ? 11.452 2.736 -2.356 1.00 98.25 81 TYR A O 1
ATOM 677 N N . GLN A 1 82 ? 13.602 2.090 -2.444 1.00 98.25 82 GLN A N 1
ATOM 678 C CA . GLN A 1 82 ? 13.710 1.774 -1.030 1.00 98.25 82 GLN A CA 1
ATOM 679 C C . GLN A 1 82 ? 13.456 3.004 -0.152 1.00 98.25 82 GLN A C 1
ATOM 681 O O . GLN A 1 82 ? 12.693 2.913 0.810 1.00 98.25 82 GLN A O 1
ATOM 686 N N . GLN A 1 83 ? 14.068 4.145 -0.476 1.00 97.56 83 GLN A N 1
ATOM 687 C CA . GLN A 1 83 ? 13.931 5.373 0.315 1.00 97.56 83 GLN A CA 1
ATOM 688 C C . GLN A 1 83 ? 12.546 6.010 0.172 1.00 97.56 83 GLN A C 1
ATOM 690 O O . GLN A 1 83 ? 11.951 6.432 1.162 1.00 97.56 83 GLN A O 1
ATOM 695 N N . ILE A 1 84 ? 12.021 6.059 -1.053 1.00 96.50 84 ILE A N 1
ATOM 696 C CA . ILE A 1 84 ? 10.787 6.778 -1.377 1.00 96.50 84 ILE A CA 1
ATOM 697 C C . ILE A 1 84 ? 9.549 5.967 -0.970 1.00 96.50 84 ILE A C 1
ATOM 699 O O . ILE A 1 84 ? 8.603 6.519 -0.409 1.00 96.50 84 ILE A O 1
ATOM 703 N N . VAL A 1 85 ? 9.551 4.650 -1.213 1.00 98.06 85 VAL A N 1
ATOM 704 C CA . VAL A 1 85 ? 8.368 3.790 -1.032 1.00 98.06 85 VAL A CA 1
ATOM 705 C C . VAL A 1 85 ? 8.541 2.808 0.122 1.00 98.06 85 VAL A C 1
ATOM 707 O O . VAL A 1 85 ? 7.716 2.782 1.044 1.00 98.06 85 VAL A O 1
ATOM 710 N N . LEU A 1 86 ? 9.586 1.975 0.089 1.00 98.50 86 LEU A N 1
ATOM 711 C CA . LEU A 1 86 ? 9.654 0.798 0.963 1.00 98.50 86 LEU A CA 1
ATOM 712 C C . LEU A 1 86 ? 9.872 1.165 2.434 1.00 98.50 86 LEU A C 1
ATOM 714 O O . LEU A 1 86 ? 9.224 0.585 3.303 1.00 98.50 86 LEU A O 1
ATOM 718 N N . ALA A 1 87 ? 10.720 2.154 2.729 1.00 98.25 87 ALA A N 1
ATOM 719 C CA . ALA A 1 87 ? 11.013 2.584 4.095 1.00 98.25 87 ALA A CA 1
ATOM 720 C C . ALA A 1 87 ? 9.759 3.098 4.821 1.00 98.25 87 ALA A C 1
ATOM 722 O O . ALA A 1 87 ? 9.469 2.676 5.945 1.00 98.25 87 ALA A O 1
ATOM 723 N N . ARG A 1 88 ? 8.964 3.954 4.160 1.00 98.00 88 ARG A N 1
ATOM 724 C CA . ARG A 1 88 ? 7.697 4.443 4.723 1.00 98.00 88 ARG A CA 1
ATOM 725 C C . ARG A 1 88 ? 6.678 3.317 4.835 1.00 98.00 88 ARG A C 1
ATOM 727 O O . ARG A 1 88 ? 6.071 3.160 5.889 1.00 98.00 88 ARG A O 1
ATOM 734 N N . THR A 1 89 ? 6.545 2.484 3.807 1.00 98.44 89 THR A N 1
ATOM 735 C CA . THR A 1 89 ? 5.649 1.318 3.844 1.00 98.44 89 THR A CA 1
ATOM 736 C C . THR A 1 89 ? 5.979 0.390 5.020 1.00 98.44 89 THR A C 1
ATOM 738 O O . THR A 1 89 ? 5.084 -0.008 5.763 1.00 98.44 89 THR A O 1
ATOM 741 N N . LEU A 1 90 ? 7.265 0.118 5.263 1.00 98.56 90 LEU A N 1
ATOM 742 C CA . LEU A 1 90 ? 7.743 -0.696 6.379 1.00 98.56 90 LEU A CA 1
ATOM 743 C C . LEU A 1 90 ? 7.426 -0.085 7.746 1.00 98.56 90 LEU A C 1
ATOM 745 O O . LEU A 1 90 ? 7.062 -0.817 8.668 1.00 98.56 90 LEU A O 1
ATOM 749 N N . ALA A 1 91 ? 7.562 1.235 7.896 1.00 98.31 91 ALA A N 1
ATOM 750 C CA . ALA A 1 91 ? 7.2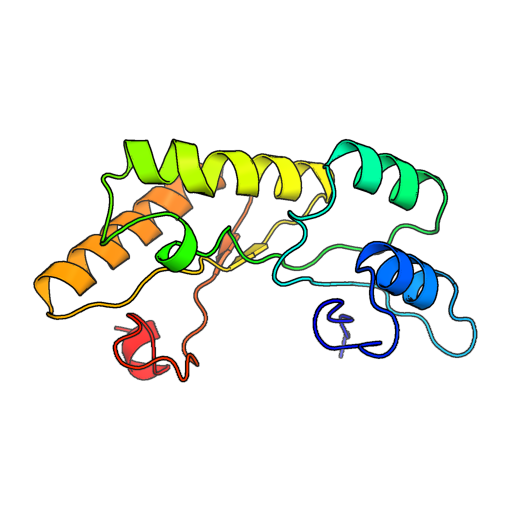43 1.919 9.147 1.00 98.31 91 ALA A CA 1
ATOM 751 C C . ALA A 1 91 ? 5.770 1.714 9.541 1.00 98.31 91 ALA A C 1
ATOM 753 O O . ALA A 1 91 ? 5.482 1.355 10.684 1.00 98.31 91 ALA A O 1
ATOM 754 N N . TYR A 1 92 ? 4.852 1.857 8.580 1.00 98.56 92 TYR A N 1
ATOM 755 C CA . TYR A 1 92 ? 3.424 1.598 8.795 1.00 98.56 92 TYR A CA 1
ATOM 756 C C . TYR A 1 92 ? 3.156 0.113 9.014 1.00 98.56 92 TYR A C 1
ATOM 758 O O . TYR A 1 92 ? 2.428 -0.248 9.937 1.00 98.56 92 TYR A O 1
ATOM 766 N N . ALA A 1 93 ? 3.793 -0.759 8.230 1.00 98.31 93 ALA A N 1
ATOM 767 C CA . ALA A 1 93 ? 3.579 -2.188 8.364 1.00 98.31 93 ALA A CA 1
ATOM 768 C C . ALA A 1 93 ? 3.963 -2.707 9.762 1.00 98.31 93 ALA A C 1
ATOM 770 O O . ALA A 1 93 ? 3.208 -3.459 10.382 1.00 98.31 93 ALA A O 1
ATOM 771 N N . LYS A 1 94 ? 5.092 -2.228 10.304 1.00 98.06 94 LYS A N 1
ATOM 772 C CA . LYS A 1 94 ? 5.517 -2.500 11.685 1.00 98.06 94 LYS A CA 1
ATOM 773 C C . LYS A 1 94 ? 4.549 -1.920 12.710 1.00 98.06 94 LYS A C 1
ATOM 775 O O . LYS A 1 94 ? 4.190 -2.617 13.654 1.00 98.06 94 LYS A O 1
ATOM 780 N N . ALA A 1 95 ? 4.114 -0.672 12.531 1.00 97.31 95 ALA A N 1
ATOM 781 C CA . ALA A 1 95 ? 3.188 -0.026 13.458 1.00 97.31 95 ALA A CA 1
ATOM 782 C C . ALA A 1 95 ? 1.836 -0.748 13.547 1.00 97.31 95 ALA A C 1
ATOM 784 O O . ALA A 1 95 ? 1.236 -0.797 14.617 1.00 97.31 95 ALA A O 1
ATOM 785 N N . PHE A 1 96 ? 1.373 -1.323 12.437 1.00 97.31 96 PHE A N 1
ATOM 786 C CA . PHE A 1 96 ? 0.094 -2.033 12.355 1.00 97.31 96 PHE A CA 1
ATOM 787 C C . PHE A 1 96 ? 0.218 -3.535 12.609 1.00 97.31 96 PHE A C 1
ATOM 789 O O . PHE A 1 96 ? -0.794 -4.234 12.649 1.00 97.31 96 PHE A O 1
ATOM 796 N N . ASN A 1 97 ? 1.446 -4.039 12.775 1.00 97.44 97 ASN A N 1
ATOM 797 C CA . ASN A 1 97 ? 1.749 -5.466 12.843 1.00 97.44 97 ASN A CA 1
ATOM 798 C C . ASN A 1 97 ? 1.125 -6.256 11.670 1.00 97.44 97 ASN A C 1
ATOM 800 O O . ASN A 1 97 ? 0.568 -7.343 11.848 1.00 97.44 97 ASN A O 1
ATOM 804 N N . VAL A 1 98 ? 1.179 -5.679 10.465 1.00 97.88 98 VAL A N 1
ATOM 805 C CA . VAL A 1 98 ? 0.679 -6.309 9.238 1.00 97.88 98 VAL A CA 1
ATOM 806 C C . VAL A 1 98 ? 1.798 -7.112 8.587 1.00 97.88 98 VAL A C 1
ATOM 808 O O . VAL A 1 98 ? 2.934 -6.657 8.478 1.00 97.88 98 VAL A O 1
ATOM 811 N N . ASN A 1 99 ? 1.476 -8.323 8.143 1.00 97.88 99 ASN A N 1
ATOM 812 C CA . ASN A 1 99 ? 2.451 -9.236 7.548 1.00 97.88 99 ASN A CA 1
ATOM 813 C C . ASN A 1 99 ? 2.279 -9.417 6.038 1.00 97.88 99 ASN A C 1
ATOM 815 O O . ASN A 1 99 ? 2.931 -10.280 5.456 1.00 97.88 99 ASN A O 1
ATOM 819 N N . LYS A 1 100 ? 1.400 -8.633 5.405 1.00 98.69 100 LYS A N 1
ATOM 820 C CA . LYS A 1 100 ? 1.247 -8.589 3.952 1.00 98.69 100 LYS A CA 1
ATOM 821 C C . LYS A 1 100 ? 1.187 -7.154 3.461 1.00 98.69 100 LYS A C 1
ATOM 823 O O . LYS A 1 100 ? 0.476 -6.331 4.038 1.00 98.69 100 LYS A O 1
ATOM 828 N N . VAL A 1 101 ? 1.908 -6.890 2.381 1.00 98.69 101 VAL A N 1
ATOM 829 C CA . VAL A 1 101 ? 1.923 -5.605 1.685 1.00 98.69 101 VAL A CA 1
ATOM 830 C C . VAL A 1 101 ? 1.696 -5.868 0.206 1.00 98.69 101 VAL A C 1
ATOM 832 O O . VAL A 1 101 ? 2.447 -6.628 -0.395 1.00 98.69 101 VAL A O 1
ATOM 835 N N . HIS A 1 102 ? 0.687 -5.242 -0.389 1.00 98.38 102 HIS A N 1
ATOM 836 C CA . HIS A 1 102 ? 0.533 -5.229 -1.841 1.00 98.38 102 HIS A CA 1
ATOM 837 C C . HIS A 1 102 ? 1.435 -4.145 -2.439 1.00 98.38 102 HIS A C 1
ATOM 839 O O . HIS A 1 102 ? 1.298 -2.969 -2.111 1.00 98.38 102 HIS A O 1
ATOM 845 N N . LEU A 1 103 ? 2.365 -4.540 -3.309 1.00 97.81 103 LEU A N 1
ATOM 846 C CA . LEU A 1 103 ? 3.247 -3.613 -4.011 1.00 97.81 103 LEU A CA 1
ATOM 847 C C . LEU A 1 103 ? 2.508 -2.961 -5.185 1.00 97.81 103 LEU A C 1
ATOM 849 O O . LEU A 1 103 ? 2.267 -3.591 -6.217 1.00 97.81 103 LEU A O 1
ATOM 853 N N . VAL A 1 104 ? 2.174 -1.683 -5.026 1.00 96.06 104 VAL A N 1
ATOM 854 C CA . VAL A 1 104 ? 1.566 -0.874 -6.084 1.00 96.06 104 VAL A CA 1
ATOM 855 C C . VAL A 1 104 ? 2.686 -0.246 -6.905 1.00 96.06 104 VAL A C 1
ATOM 857 O O . VAL A 1 104 ? 3.390 0.651 -6.437 1.00 96.06 104 VAL A O 1
ATOM 860 N N . MET A 1 105 ? 2.869 -0.758 -8.120 1.00 95.12 105 MET A N 1
ATOM 861 C CA . MET A 1 105 ? 3.980 -0.392 -9.000 1.00 95.12 105 MET A CA 1
ATOM 862 C C . MET A 1 105 ? 3.564 0.735 -9.953 1.00 95.12 105 MET A C 1
ATOM 864 O O . MET A 1 105 ? 2.852 1.651 -9.552 1.00 95.12 105 MET A O 1
ATOM 868 N N . THR A 1 106 ? 4.041 0.713 -11.196 1.00 94.06 106 THR A N 1
ATOM 869 C CA . THR A 1 106 ? 3.818 1.769 -12.186 1.00 94.06 106 THR A CA 1
ATOM 870 C C . THR A 1 106 ? 3.469 1.182 -13.555 1.00 94.06 106 THR A C 1
ATOM 872 O O . THR A 1 106 ? 3.363 -0.040 -13.715 1.00 94.06 106 THR A O 1
ATOM 875 N N . ASP A 1 107 ? 3.232 2.064 -14.517 1.00 93.25 107 ASP A N 1
ATOM 876 C CA . ASP A 1 107 ? 2.998 1.693 -15.907 1.00 93.25 107 ASP A CA 1
ATOM 877 C C . ASP A 1 107 ? 4.298 1.329 -16.620 1.00 93.25 107 ASP A C 1
ATOM 879 O O . ASP A 1 107 ? 5.387 1.735 -16.214 1.00 93.25 107 ASP A O 1
ATOM 883 N N . ILE A 1 108 ? 4.155 0.571 -17.702 1.00 92.56 108 ILE A N 1
ATOM 884 C CA . ILE A 1 108 ? 5.232 0.172 -18.602 1.00 92.56 108 ILE A CA 1
ATOM 885 C C . ILE A 1 108 ? 4.879 0.534 -20.040 1.00 92.56 108 ILE A C 1
ATOM 887 O O . ILE A 1 108 ? 3.744 0.370 -20.482 1.00 92.56 108 ILE A O 1
ATOM 891 N N . GLU A 1 109 ? 5.866 0.965 -20.806 1.00 91.25 109 GLU A N 1
ATOM 892 C CA . GLU A 1 109 ? 5.725 1.221 -22.238 1.00 91.25 109 GLU A CA 1
ATOM 893 C C . GLU A 1 109 ? 6.189 0.029 -23.080 1.00 91.25 109 GLU A C 1
ATOM 895 O O . GLU A 1 109 ? 5.769 -0.136 -24.226 1.00 91.25 109 GLU A O 1
ATOM 900 N N . ASN A 1 110 ? 7.070 -0.812 -22.532 1.00 91.25 110 ASN A N 1
ATOM 901 C CA . ASN A 1 110 ? 7.692 -1.918 -23.251 1.00 91.25 110 ASN A CA 1
ATOM 902 C C . ASN A 1 110 ? 8.146 -3.054 -22.315 1.00 91.25 110 ASN A C 1
ATOM 904 O O . ASN A 1 110 ? 8.112 -2.949 -21.090 1.00 91.25 110 ASN A O 1
ATOM 908 N N . GLU A 1 111 ? 8.604 -4.155 -22.909 1.00 87.31 111 GLU A N 1
ATOM 909 C CA . GLU A 1 111 ? 8.991 -5.364 -22.173 1.00 87.31 111 GLU A CA 1
ATOM 910 C C . GLU A 1 111 ? 10.266 -5.189 -21.327 1.00 87.31 111 GLU A C 1
ATOM 912 O O . GLU A 1 111 ? 10.387 -5.778 -20.258 1.00 87.31 111 GLU A O 1
ATOM 917 N N . SER A 1 112 ? 11.200 -4.321 -21.738 1.00 91.75 112 SER A N 1
ATOM 918 C CA . SER A 1 112 ? 12.398 -4.022 -20.932 1.00 91.75 112 SER A CA 1
ATOM 919 C C . SER A 1 112 ? 12.026 -3.362 -19.600 1.00 91.75 112 SER A C 1
ATOM 921 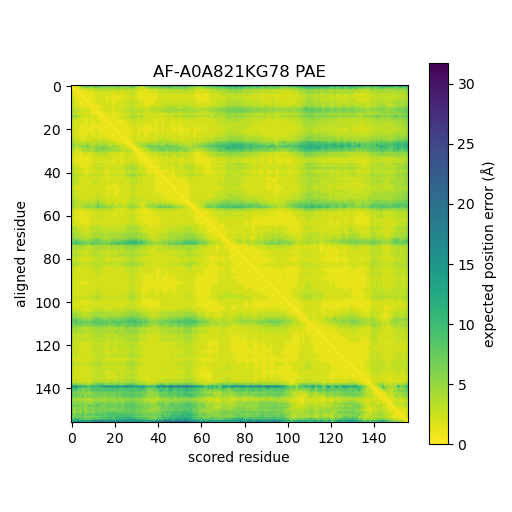O O . SER A 1 112 ? 12.625 -3.636 -18.560 1.00 91.75 112 SER A O 1
ATOM 923 N N . GLU A 1 113 ? 10.994 -2.521 -19.608 1.00 94.56 113 GLU A N 1
ATOM 924 C CA . GLU A 1 113 ? 10.445 -1.910 -18.399 1.00 94.56 113 GLU A CA 1
ATOM 925 C C . GLU A 1 113 ? 9.713 -2.912 -17.509 1.00 94.56 113 GLU A C 1
ATOM 927 O O . GLU A 1 113 ? 9.859 -2.849 -16.286 1.00 94.56 113 GLU A O 1
ATOM 932 N N . ARG A 1 114 ? 9.008 -3.887 -18.097 1.00 92.19 114 ARG A N 1
ATOM 933 C CA . ARG A 1 114 ? 8.430 -5.002 -17.335 1.00 92.19 114 ARG A CA 1
ATOM 934 C C . ARG A 1 114 ? 9.506 -5.733 -16.538 1.00 92.19 114 ARG A C 1
ATOM 936 O O . ARG A 1 114 ? 9.335 -5.898 -15.332 1.00 92.19 114 ARG A O 1
ATOM 943 N N . SER A 1 115 ? 10.614 -6.114 -17.176 1.00 93.00 115 SER A N 1
ATOM 944 C CA . SER A 1 115 ? 11.712 -6.812 -16.497 1.00 93.00 115 SER A CA 1
ATOM 945 C C . SER A 1 115 ? 12.274 -5.996 -15.333 1.00 93.00 115 SER A C 1
ATOM 947 O O . SER A 1 115 ? 12.452 -6.528 -14.242 1.00 93.00 115 SER A O 1
ATOM 949 N N . LYS A 1 116 ? 12.452 -4.680 -15.509 1.00 95.94 116 LYS A N 1
ATOM 950 C CA . LYS A 1 116 ? 12.897 -3.792 -14.421 1.00 95.94 116 LYS A CA 1
ATOM 951 C C . LYS A 1 116 ? 11.910 -3.751 -13.251 1.00 95.94 116 LYS A C 1
ATOM 953 O O . LYS A 1 116 ? 12.336 -3.730 -12.100 1.00 95.94 116 LYS A O 1
ATOM 958 N N . ILE A 1 117 ? 10.602 -3.728 -13.516 1.00 95.44 117 ILE A N 1
ATOM 959 C CA . ILE A 1 117 ? 9.588 -3.772 -12.450 1.00 95.44 117 ILE A CA 1
ATOM 960 C C . ILE A 1 117 ? 9.625 -5.112 -11.718 1.00 95.44 117 ILE A C 1
ATOM 962 O O . ILE A 1 117 ? 9.570 -5.122 -10.490 1.00 95.44 117 ILE A O 1
ATOM 966 N N . ILE A 1 118 ? 9.749 -6.224 -12.443 1.00 95.00 118 ILE A N 1
ATOM 967 C CA . ILE A 1 118 ? 9.885 -7.560 -11.849 1.00 95.00 118 ILE A CA 1
ATOM 968 C C . ILE A 1 118 ? 11.120 -7.609 -10.938 1.00 95.00 118 ILE A C 1
ATOM 970 O O . ILE A 1 118 ? 11.017 -8.036 -9.786 1.00 95.00 118 ILE A O 1
ATOM 974 N N . ASP A 1 119 ? 12.255 -7.074 -11.393 1.00 96.81 119 ASP A N 1
ATOM 975 C CA . ASP A 1 119 ? 13.468 -6.967 -10.580 1.00 96.81 119 ASP A CA 1
ATOM 976 C C . ASP A 1 119 ? 13.235 -6.141 -9.306 1.00 96.81 119 ASP A C 1
ATOM 978 O O . ASP A 1 119 ? 13.710 -6.519 -8.232 1.00 96.81 119 ASP A O 1
ATOM 982 N N . LEU A 1 120 ? 12.494 -5.029 -9.383 1.00 97.88 120 LEU A N 1
ATOM 983 C CA . LEU A 1 120 ? 12.134 -4.233 -8.203 1.00 97.88 120 LEU A CA 1
ATOM 984 C C . LEU A 1 120 ? 11.213 -4.995 -7.243 1.00 97.88 120 LEU A C 1
ATOM 986 O O . LEU A 1 120 ? 11.387 -4.880 -6.030 1.00 97.88 120 LEU A O 1
ATOM 990 N N . VAL A 1 121 ? 10.261 -5.783 -7.753 1.00 97.44 121 VAL A N 1
ATOM 991 C CA . VAL A 1 121 ? 9.376 -6.627 -6.931 1.00 97.44 121 VAL A CA 1
ATOM 992 C C . VAL A 1 121 ? 10.192 -7.672 -6.168 1.00 97.44 121 VAL A C 1
ATOM 994 O O . VAL A 1 121 ? 10.009 -7.819 -4.956 1.00 97.44 121 VAL A O 1
ATOM 997 N N . TYR A 1 122 ? 11.136 -8.351 -6.827 1.00 97.94 122 TYR A N 1
ATOM 998 C CA . TYR A 1 122 ? 12.029 -9.302 -6.158 1.00 97.94 122 TYR A CA 1
ATOM 999 C C . TYR A 1 122 ? 12.885 -8.629 -5.085 1.00 97.94 122 TYR A C 1
ATOM 1001 O O . TYR A 1 122 ? 12.967 -9.119 -3.958 1.00 97.94 122 TYR A O 1
ATOM 1009 N N . GLN A 1 123 ? 13.474 -7.476 -5.399 1.00 98.62 123 GLN A N 1
ATOM 1010 C CA . GLN A 1 123 ? 14.296 -6.738 -4.442 1.00 98.62 123 GLN A CA 1
ATOM 1011 C C . GLN A 1 123 ? 13.467 -6.219 -3.253 1.00 98.62 123 GLN A C 1
ATOM 1013 O O . GLN A 1 123 ? 13.929 -6.273 -2.111 1.00 98.62 123 GLN A O 1
ATOM 1018 N N . ALA A 1 124 ? 12.216 -5.799 -3.472 1.00 98.62 124 ALA A N 1
ATOM 1019 C CA . ALA A 1 124 ? 11.291 -5.449 -2.394 1.00 98.62 124 ALA A CA 1
ATOM 1020 C C . ALA A 1 124 ? 10.952 -6.654 -1.507 1.00 98.62 124 ALA A C 1
ATOM 1022 O O . ALA A 1 124 ? 10.941 -6.527 -0.282 1.00 98.62 124 ALA A O 1
ATOM 1023 N N . ALA A 1 125 ? 10.739 -7.836 -2.093 1.00 98.44 125 ALA A N 1
ATOM 1024 C CA . ALA A 1 125 ? 10.536 -9.059 -1.324 1.00 98.44 125 ALA A CA 1
ATOM 1025 C C . ALA A 1 125 ? 11.756 -9.378 -0.443 1.00 98.44 125 ALA A C 1
ATOM 1027 O O . ALA A 1 125 ? 11.591 -9.680 0.740 1.00 98.44 125 ALA A O 1
ATOM 1028 N N . THR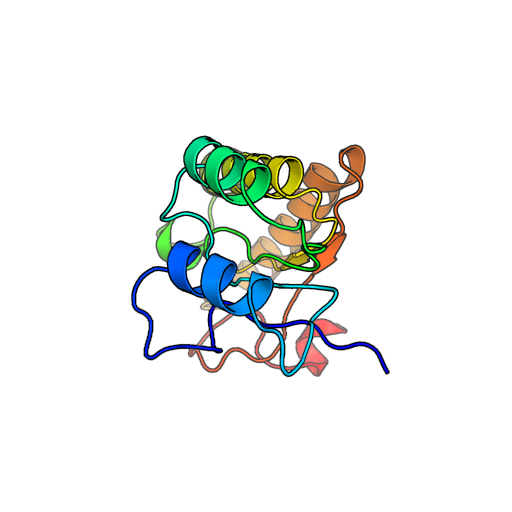 A 1 126 ? 12.979 -9.230 -0.968 1.00 98.62 126 THR A N 1
ATOM 1029 C CA . THR A 1 126 ? 14.217 -9.361 -0.181 1.00 98.62 126 THR A CA 1
ATOM 1030 C C . THR A 1 126 ? 14.302 -8.321 0.937 1.00 98.62 126 THR A C 1
ATOM 1032 O O . THR A 1 126 ? 14.666 -8.668 2.058 1.00 98.62 126 THR A O 1
ATOM 1035 N N . PHE A 1 127 ? 13.920 -7.068 0.677 1.00 98.75 127 PHE A N 1
ATOM 1036 C CA . PHE A 1 127 ? 13.891 -6.003 1.684 1.00 98.75 127 PHE A CA 1
ATOM 1037 C C . PHE A 1 127 ? 12.912 -6.294 2.835 1.00 98.75 127 PHE A C 1
ATOM 1039 O O . PHE A 1 127 ? 13.219 -6.038 3.999 1.00 98.75 127 PHE A O 1
ATOM 1046 N N . PHE A 1 128 ?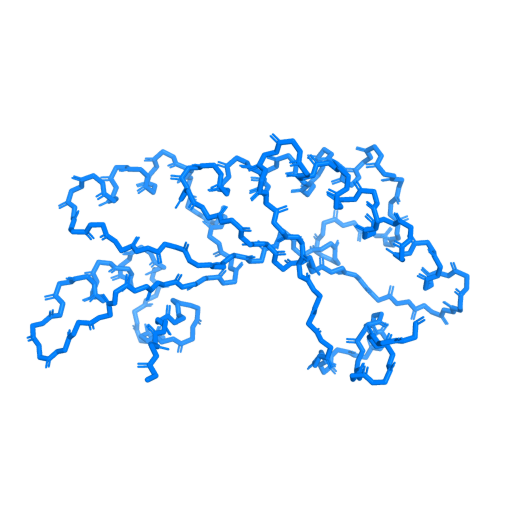 11.737 -6.847 2.531 1.00 98.75 128 PHE A N 1
ATOM 1047 C CA . PHE A 1 128 ? 10.699 -7.139 3.522 1.00 98.75 128 PHE A CA 1
ATOM 1048 C C . PHE A 1 128 ? 10.877 -8.484 4.248 1.00 98.75 128 PHE A C 1
ATOM 1050 O O . PHE A 1 128 ? 10.325 -8.664 5.341 1.00 98.75 128 PHE A O 1
ATOM 1057 N N . GLN A 1 129 ? 11.667 -9.412 3.699 1.00 98.38 129 GLN A N 1
ATOM 1058 C CA . GLN A 1 129 ? 11.870 -10.756 4.254 1.00 98.38 129 GLN A CA 1
ATOM 1059 C C . GLN A 1 129 ? 12.361 -10.763 5.719 1.00 98.38 129 GLN A C 1
ATOM 1061 O O . GLN A 1 129 ? 11.749 -11.482 6.518 1.00 98.38 129 GLN A O 1
ATOM 1066 N N . PRO A 1 130 ? 13.352 -9.945 6.139 1.00 98.50 130 PRO A N 1
ATOM 1067 C CA . PRO A 1 130 ? 13.816 -9.900 7.532 1.00 98.50 130 PRO A CA 1
ATOM 1068 C C . PRO A 1 130 ? 12.760 -9.396 8.524 1.00 98.50 130 PRO A C 1
ATOM 1070 O O . PRO A 1 130 ? 12.946 -9.477 9.736 1.00 98.50 130 PRO A O 1
ATOM 1073 N N . HIS A 1 131 ? 11.658 -8.838 8.022 1.00 98.19 131 HIS A N 1
ATOM 1074 C CA . HIS A 1 131 ? 10.542 -8.331 8.814 1.00 98.19 131 HIS A CA 1
ATOM 1075 C C . HIS A 1 131 ? 9.327 -9.264 8.796 1.00 98.19 131 HIS A C 1
ATOM 1077 O O . HIS A 1 131 ? 8.295 -8.913 9.360 1.00 98.19 131 HIS A O 1
ATOM 1083 N N . HIS A 1 132 ? 9.446 -10.444 8.175 1.00 98.19 132 HIS A N 1
ATOM 1084 C CA . HIS A 1 132 ? 8.357 -11.411 8.012 1.00 98.19 132 HIS A CA 1
ATOM 1085 C C . HIS A 1 132 ? 7.123 -10.824 7.306 1.00 98.19 132 HIS A C 1
ATOM 1087 O O . HIS A 1 132 ? 5.987 -11.206 7.596 1.00 98.19 132 HIS A O 1
ATOM 1093 N N . ILE A 1 133 ? 7.350 -9.896 6.372 1.00 98.69 133 ILE A N 1
ATOM 1094 C CA . ILE A 1 133 ? 6.303 -9.280 5.559 1.00 98.69 133 ILE A CA 1
ATOM 1095 C C . ILE A 1 133 ? 6.324 -9.919 4.169 1.00 98.69 133 ILE A C 1
ATOM 1097 O O . ILE A 1 133 ? 7.336 -9.914 3.474 1.00 98.69 133 ILE A O 1
ATOM 1101 N N . MET A 1 134 ? 5.183 -10.470 3.766 1.00 98.62 134 MET A N 1
ATOM 1102 C CA . MET A 1 134 ? 4.954 -11.025 2.438 1.00 98.62 134 MET A CA 1
ATOM 1103 C C . MET A 1 134 ? 4.552 -9.912 1.469 1.00 98.62 134 MET A C 1
ATOM 1105 O O . MET A 1 134 ? 3.572 -9.204 1.705 1.00 98.62 134 MET A O 1
ATOM 1109 N N . CYS A 1 135 ? 5.279 -9.790 0.362 1.00 98.38 135 CYS A N 1
ATOM 1110 C CA . CYS A 1 135 ? 4.870 -8.934 -0.746 1.00 98.38 135 CYS A CA 1
ATOM 1111 C C . CYS A 1 135 ? 3.806 -9.646 -1.584 1.00 98.38 135 CYS A C 1
ATOM 1113 O O . CYS A 1 135 ? 3.963 -10.818 -1.920 1.00 98.38 135 CYS A O 1
ATOM 1115 N N . LEU A 1 136 ? 2.733 -8.935 -1.909 1.00 97.81 136 LEU A N 1
ATOM 1116 C CA . LEU A 1 136 ? 1.675 -9.379 -2.806 1.00 97.81 136 LEU A CA 1
ATOM 1117 C C . LEU A 1 136 ? 1.693 -8.531 -4.076 1.00 97.81 136 LEU A C 1
ATOM 1119 O O . LEU A 1 136 ? 2.058 -7.355 -4.045 1.00 97.81 136 LEU A O 1
ATOM 1123 N N . ILE A 1 137 ? 1.231 -9.131 -5.164 1.00 95.81 137 ILE A N 1
ATOM 1124 C CA . ILE A 1 137 ? 0.944 -8.466 -6.432 1.00 95.81 137 ILE A CA 1
ATOM 1125 C C . ILE A 1 137 ? -0.536 -8.685 -6.762 1.00 95.81 137 ILE A C 1
ATOM 1127 O O . ILE A 1 137 ? -1.076 -9.757 -6.481 1.00 95.81 137 ILE A O 1
ATOM 1131 N N . GLU A 1 138 ? -1.204 -7.678 -7.322 1.00 94.31 138 GLU A N 1
ATOM 1132 C CA . GLU A 1 138 ? -2.643 -7.727 -7.597 1.00 94.31 138 GLU A CA 1
ATOM 1133 C C . GLU A 1 138 ? -2.928 -7.499 -9.096 1.00 94.31 138 GLU A C 1
ATOM 1135 O O . GLU A 1 138 ? -2.796 -6.378 -9.596 1.00 94.31 138 GLU A O 1
ATOM 1140 N N . PRO A 1 139 ? -3.304 -8.548 -9.852 1.00 87.38 139 PRO A N 1
ATOM 1141 C CA . PRO A 1 139 ? -3.353 -8.496 -11.311 1.00 87.38 139 PRO A CA 1
ATOM 1142 C C . PRO A 1 139 ? -4.708 -8.062 -11.887 1.00 87.38 139 PRO A C 1
ATOM 1144 O O . PRO A 1 139 ? -5.271 -8.748 -12.740 1.00 87.38 139 PRO A O 1
ATOM 1147 N N . ILE A 1 140 ? -5.255 -6.938 -11.418 1.00 74.69 140 ILE A N 1
ATOM 1148 C CA . ILE A 1 140 ? -6.599 -6.471 -11.824 1.00 74.69 140 ILE A CA 1
ATOM 1149 C C . ILE A 1 140 ? -6.687 -4.962 -12.080 1.00 74.69 140 ILE A C 1
ATOM 1151 O O . ILE A 1 140 ? -7.772 -4.380 -12.056 1.00 74.69 140 ILE A O 1
ATOM 1155 N N . SER A 1 141 ? -5.557 -4.304 -12.340 1.00 82.19 141 SER A N 1
ATOM 1156 C CA . SER A 1 141 ? -5.581 -2.870 -12.618 1.00 82.19 141 SER A CA 1
ATOM 1157 C C . SER A 1 141 ? -6.275 -2.563 -13.948 1.00 82.19 141 SER A C 1
ATOM 1159 O O . SER A 1 141 ? -5.927 -3.101 -15.003 1.00 82.19 141 SER A O 1
ATOM 1161 N N . THR A 1 142 ? -7.232 -1.637 -13.908 1.00 85.12 142 THR A N 1
ATOM 1162 C CA . THR A 1 142 ? -7.869 -1.064 -15.102 1.00 85.12 142 THR A CA 1
ATOM 1163 C C . THR A 1 142 ? -7.027 0.039 -15.740 1.00 85.12 142 THR A C 1
ATOM 1165 O O . THR A 1 142 ? -7.344 0.482 -16.846 1.00 85.12 142 THR A O 1
ATOM 1168 N N . ARG A 1 143 ? -5.945 0.475 -15.078 1.00 85.56 143 ARG A N 1
ATOM 1169 C CA . ARG A 1 143 ? -5.044 1.509 -15.584 1.00 85.56 143 ARG A CA 1
ATOM 1170 C C . ARG A 1 143 ? -4.369 1.022 -16.868 1.00 85.56 143 ARG A C 1
ATOM 1172 O O . ARG A 1 143 ? -3.818 -0.083 -16.932 1.00 85.56 143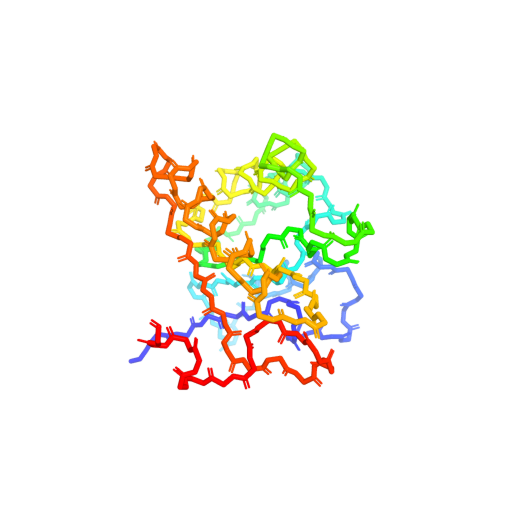 ARG A O 1
ATOM 1179 N N . LEU A 1 144 ? -4.469 1.840 -17.916 1.00 86.19 144 LEU A N 1
ATOM 1180 C CA . LEU A 1 144 ? -3.822 1.561 -19.192 1.00 86.19 144 LEU A CA 1
ATOM 1181 C C . LEU A 1 144 ? -2.316 1.440 -18.951 1.00 86.19 144 LEU A C 1
ATOM 1183 O O . LEU A 1 144 ? -1.757 2.244 -18.219 1.00 86.19 144 LEU A O 1
ATOM 1187 N N . ASN A 1 145 ? -1.686 0.433 -19.551 1.00 90.31 145 ASN A N 1
ATOM 1188 C CA . ASN A 1 145 ? -0.246 0.180 -19.444 1.00 90.31 145 ASN A CA 1
ATOM 1189 C C . ASN A 1 145 ? 0.286 -0.197 -18.052 1.00 90.31 145 ASN A C 1
ATOM 1191 O O . ASN A 1 145 ? 1.491 -0.372 -17.916 1.00 90.31 145 ASN A O 1
ATOM 1195 N N . TYR A 1 146 ? -0.564 -0.418 -17.043 1.00 93.06 146 TYR A N 1
ATOM 1196 C CA . TYR A 1 146 ? -0.083 -0.943 -15.763 1.00 93.06 146 TYR A CA 1
ATOM 1197 C C . TYR A 1 146 ? 0.657 -2.273 -15.955 1.00 93.06 146 TYR A C 1
ATOM 1199 O O . TYR A 1 146 ? 0.232 -3.105 -16.763 1.00 93.06 146 TYR A O 1
ATOM 1207 N N . TYR A 1 147 ? 1.747 -2.495 -15.213 1.00 91.31 147 TYR A N 1
ATOM 1208 C CA . TYR A 1 147 ? 2.608 -3.665 -15.431 1.00 91.31 147 TYR A CA 1
ATOM 1209 C C . TYR A 1 147 ? 1.857 -5.003 -15.314 1.00 91.31 147 TYR A C 1
ATOM 1211 O O . TYR A 1 147 ? 2.145 -5.94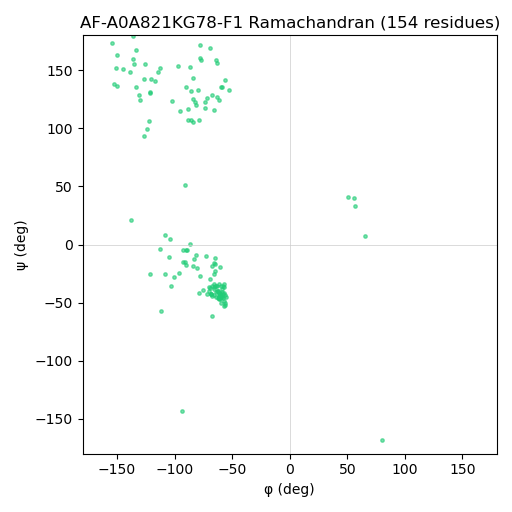7 -16.053 1.00 91.31 147 TYR A O 1
ATOM 1219 N N . LEU A 1 148 ? 0.861 -5.080 -14.424 1.00 90.00 148 LEU A N 1
ATOM 1220 C CA . LEU A 1 148 ? 0.170 -6.317 -14.073 1.00 90.00 148 LEU A CA 1
ATOM 1221 C C . LEU A 1 148 ? -1.351 -6.193 -14.219 1.00 90.00 148 LEU A C 1
ATOM 1223 O O . LEU A 1 148 ? -2.058 -5.759 -13.311 1.00 90.00 148 LEU A O 1
ATOM 1227 N N . ARG A 1 149 ? -1.859 -6.572 -15.395 1.00 89.19 149 ARG A N 1
ATOM 1228 C CA . ARG A 1 149 ? -3.272 -6.383 -15.785 1.00 89.19 149 ARG A CA 1
ATOM 1229 C C . ARG A 1 149 ? -4.074 -7.673 -15.924 1.00 89.19 149 ARG A C 1
ATOM 1231 O O . ARG A 1 149 ? -5.260 -7.612 -16.229 1.00 89.19 149 ARG A O 1
ATOM 1238 N N . SER A 1 150 ? -3.441 -8.833 -15.770 1.00 87.44 150 SER A N 1
ATOM 1239 C CA . SER A 1 150 ? -4.125 -10.120 -15.883 1.00 87.44 150 SER A CA 1
ATOM 1240 C C . SER A 1 150 ? -3.461 -11.179 -15.018 1.00 87.44 150 SER A C 1
ATOM 1242 O O . SER A 1 150 ? -2.253 -11.120 -14.782 1.00 87.44 150 SER A O 1
ATOM 1244 N N . TYR A 1 151 ? -4.246 -12.161 -14.572 1.00 87.94 151 TYR A N 1
ATOM 1245 C CA . TYR A 1 151 ? -3.725 -13.308 -13.830 1.00 87.94 151 TYR A CA 1
ATOM 1246 C C . TYR A 1 151 ? -2.693 -14.101 -14.628 1.00 87.94 151 TYR A C 1
ATOM 1248 O O . TYR A 1 151 ? -1.731 -14.561 -14.030 1.00 87.94 151 TYR A O 1
ATOM 1256 N N . SER A 1 152 ? -2.857 -14.221 -15.951 1.00 85.81 152 SER A N 1
ATOM 1257 C CA . SER A 1 152 ? -1.877 -14.891 -16.814 1.00 85.81 152 SER A CA 1
ATOM 1258 C C . SER A 1 152 ? -0.500 -14.242 -16.671 1.00 85.81 152 SER A C 1
ATOM 1260 O O . SER A 1 152 ? 0.464 -14.906 -16.335 1.00 85.81 152 SER A O 1
ATOM 1262 N N . THR A 1 153 ? -0.449 -12.912 -16.748 1.00 81.94 153 THR A N 1
ATOM 1263 C CA . THR A 1 153 ? 0.785 -12.135 -16.557 1.00 81.94 153 THR A CA 1
ATOM 1264 C C . THR A 1 153 ? 1.354 -12.215 -15.132 1.00 81.94 153 THR A C 1
ATOM 1266 O O . THR A 1 153 ? 2.482 -11.803 -14.907 1.00 81.94 153 THR A O 1
ATOM 1269 N N . ALA A 1 154 ? 0.574 -12.671 -14.148 1.00 84.69 154 ALA A N 1
ATOM 1270 C CA . ALA A 1 154 ? 1.010 -12.792 -12.754 1.00 84.69 154 ALA A CA 1
ATOM 1271 C C . ALA A 1 154 ? 1.637 -14.144 -12.418 1.00 84.69 154 ALA A C 1
ATOM 1273 O O . ALA A 1 154 ? 2.254 -14.270 -11.362 1.00 84.69 154 ALA A O 1
ATOM 1274 N N . ILE A 1 155 ? 1.404 -15.150 -13.263 1.00 84.81 155 ILE A N 1
ATOM 1275 C CA . ILE A 1 155 ? 1.938 -16.505 -13.095 1.00 84.81 155 ILE A CA 1
ATOM 1276 C C . ILE A 1 155 ? 3.097 -16.807 -14.052 1.00 84.81 155 ILE A C 1
ATOM 1278 O O . ILE A 1 155 ? 3.732 -17.847 -13.880 1.00 84.81 155 ILE A O 1
ATOM 1282 N N . ASP A 1 156 ? 3.330 -15.927 -15.030 1.00 70.88 156 ASP A N 1
ATOM 1283 C CA . ASP A 1 156 ? 4.497 -15.922 -15.920 1.00 70.88 156 ASP A CA 1
ATOM 1284 C C . ASP A 1 156 ? 5.748 -15.419 -15.175 1.00 70.88 156 ASP A C 1
ATOM 1286 O O . ASP A 1 156 ? 6.818 -16.051 -15.335 1.00 70.88 156 ASP A O 1
#